Protein AF-A0A024GX32-F1 (afdb_monomer_lite)

Foldseek 3Di:
DVVVVVLVVVLVVCVVVPDDLVVNLVSVLVVLLVVLVVCCVPPVPVVVSVVSVVVSVVVSVVSVVVVVVVVVVVVVVVVD

Radius of gyration: 16.15 Å; chains: 1; bounding box: 36×22×46 Å

Sequence (80 aa):
MYLLFLLFFLFFFFFFMKFELMMLLVSLEVVFMFIVFSVIFSSGMLWLGMVLLCLSACEGVMGVTFLVVLNMCQMGFFQK

Secondary structure (DSSP, 8-state):
-HHHHHHHHHHHHHHHTT--HHHHHHHHHHHHHHHHHHHHHHH--HHHHHHHHHHHHHHHHHHHHHHHHHHHHHHHHTT-

pLDDT: mean 75.67, std 13.57, range [42.06, 93.56]

Structure (mmCIF, N/CA/C/O backbone):
data_AF-A0A024GX32-F1
#
_entry.id   AF-A0A024GX32-F1
#
loop_
_atom_site.group_PDB
_atom_site.id
_atom_site.type_symbol
_atom_site.label_atom_id
_atom_site.label_alt_id
_atom_site.label_comp_id
_atom_site.label_asym_id
_atom_site.label_entity_id
_atom_site.label_seq_id
_atom_site.pdbx_PDB_ins_code
_atom_site.Cartn_x
_atom_site.Cartn_y
_atom_site.Cartn_z
_atom_site.occupancy
_atom_site.B_iso_or_equiv
_atom_site.auth_seq_id
_atom_site.auth_comp_id
_atom_site.auth_asym_id
_atom_site.auth_atom_id
_atom_site.pdbx_PDB_model_num
ATOM 1 N N . MET A 1 1 ? -6.580 10.158 15.789 1.00 58.53 1 MET A N 1
ATOM 2 C CA . MET A 1 1 ? -6.172 11.506 15.332 1.00 58.53 1 MET A CA 1
ATOM 3 C C . MET A 1 1 ? -4.657 11.609 15.180 1.00 58.53 1 MET A C 1
ATOM 5 O O . MET A 1 1 ? -4.205 11.654 14.048 1.00 58.53 1 MET A O 1
ATOM 9 N N . TYR A 1 2 ? -3.864 11.526 16.256 1.00 60.19 2 TYR A N 1
ATOM 10 C CA . TYR A 1 2 ? -2.390 11.599 16.171 1.00 60.19 2 TYR A CA 1
ATOM 11 C C . TYR A 1 2 ? -1.742 10.543 15.258 1.00 60.19 2 TYR A C 1
ATOM 13 O O . TYR A 1 2 ? -0.833 10.857 14.498 1.00 60.19 2 TYR A O 1
ATOM 21 N N . LEU A 1 3 ? -2.247 9.308 15.281 1.00 58.91 3 LEU A N 1
ATOM 22 C CA . LEU A 1 3 ? -1.692 8.201 14.494 1.00 58.91 3 LEU A CA 1
ATOM 23 C C . LEU A 1 3 ? -1.915 8.384 12.980 1.00 58.91 3 LEU A C 1
ATOM 25 O O . LEU A 1 3 ? -1.007 8.157 12.190 1.00 58.91 3 LEU A O 1
ATOM 29 N N . LEU A 1 4 ? -3.088 8.895 12.585 1.00 62.12 4 LEU A N 1
ATOM 30 C CA . LEU A 1 4 ? -3.398 9.244 11.191 1.00 62.12 4 LEU A CA 1
ATOM 31 C C . LEU A 1 4 ? -2.540 10.413 10.688 1.00 62.12 4 LEU A C 1
ATOM 33 O O . LEU A 1 4 ? -2.102 10.402 9.543 1.00 62.12 4 LEU A O 1
ATOM 37 N N . PHE A 1 5 ? -2.264 11.396 11.548 1.00 65.56 5 PHE A N 1
ATOM 38 C CA . PHE A 1 5 ? -1.418 12.538 11.200 1.00 65.56 5 PHE A CA 1
ATOM 39 C C . PHE A 1 5 ? 0.043 12.121 10.967 1.00 65.56 5 PHE A C 1
ATOM 41 O O . PHE A 1 5 ? 0.672 12.561 10.008 1.00 65.56 5 PHE A O 1
ATOM 48 N N . LEU A 1 6 ? 0.563 11.214 11.800 1.00 63.44 6 LEU A N 1
ATOM 49 C CA . LEU A 1 6 ? 1.912 10.658 11.661 1.00 63.44 6 LEU A CA 1
ATOM 50 C C . LEU A 1 6 ? 2.056 9.829 10.372 1.00 63.44 6 LEU A C 1
ATOM 52 O O . LEU A 1 6 ? 3.076 9.909 9.692 1.00 63.44 6 LEU A O 1
ATOM 56 N N . LEU A 1 7 ? 1.003 9.100 9.998 1.00 63.00 7 LEU A N 1
ATOM 57 C CA . LEU A 1 7 ? 0.921 8.346 8.746 1.00 63.00 7 LEU A CA 1
ATOM 58 C C . LEU A 1 7 ? 0.941 9.253 7.509 1.00 63.00 7 LEU A C 1
ATOM 60 O O . LEU A 1 7 ? 1.692 8.998 6.570 1.00 63.00 7 LEU A O 1
ATOM 64 N N . PHE A 1 8 ? 0.170 10.342 7.533 1.00 65.25 8 PHE A N 1
ATOM 65 C CA . PHE A 1 8 ? 0.152 11.322 6.444 1.00 65.25 8 PHE A CA 1
ATOM 66 C C . PHE A 1 8 ? 1.517 12.003 6.277 1.00 65.25 8 PHE A C 1
ATOM 68 O O . PHE A 1 8 ? 1.985 12.209 5.158 1.00 65.25 8 PHE A O 1
ATOM 75 N N . PHE A 1 9 ? 2.188 12.295 7.396 1.00 66.19 9 PHE A N 1
ATOM 76 C CA . PHE A 1 9 ? 3.532 12.864 7.399 1.00 66.19 9 PHE A CA 1
ATOM 77 C C . PHE A 1 9 ? 4.575 11.893 6.824 1.00 66.19 9 PHE A C 1
ATOM 79 O O . PHE A 1 9 ? 5.394 12.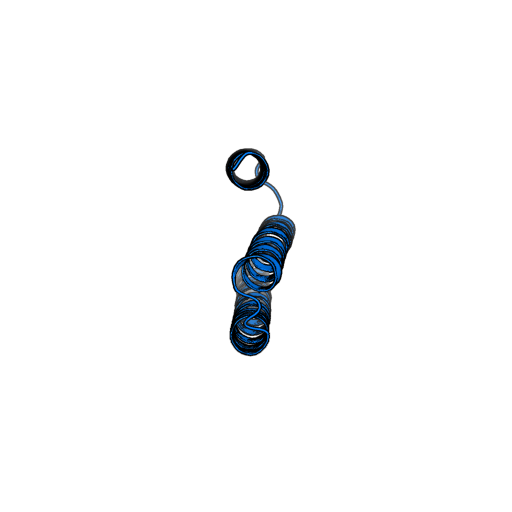298 6.001 1.00 66.19 9 PHE A O 1
ATOM 86 N N . LEU A 1 10 ? 4.514 10.606 7.194 1.00 63.88 10 LEU A N 1
ATOM 87 C CA . LEU A 1 10 ? 5.376 9.566 6.621 1.00 63.88 10 LEU A CA 1
ATOM 88 C C . LEU A 1 10 ? 5.180 9.442 5.109 1.00 63.88 10 LEU A C 1
ATOM 90 O O . LEU A 1 10 ? 6.167 9.400 4.381 1.00 63.88 10 LEU A O 1
ATOM 94 N N . PHE A 1 11 ? 3.935 9.445 4.627 1.00 64.06 11 PHE A N 1
ATOM 95 C CA . PHE A 1 11 ? 3.649 9.340 3.194 1.00 64.06 11 PHE A CA 1
ATOM 96 C C . PHE A 1 11 ? 4.247 10.514 2.403 1.00 64.06 11 PHE A C 1
ATOM 98 O O . PHE A 1 11 ? 4.901 10.320 1.378 1.00 64.06 11 PHE A O 1
ATOM 105 N N . PHE A 1 12 ? 4.099 11.737 2.924 1.00 64.19 12 PHE A N 1
ATOM 106 C CA . PHE A 1 12 ? 4.666 12.940 2.309 1.00 64.19 12 PHE A CA 1
ATOM 107 C C . PHE A 1 12 ? 6.203 12.925 2.307 1.00 64.19 12 PHE A C 1
ATOM 109 O O . PHE A 1 12 ? 6.836 13.334 1.332 1.00 64.19 12 PHE A O 1
ATOM 116 N N . PHE A 1 13 ? 6.809 12.413 3.381 1.00 62.84 13 PHE A N 1
ATOM 117 C CA . PHE A 1 13 ? 8.259 12.280 3.504 1.00 62.84 13 PHE A CA 1
ATOM 118 C C . PHE A 1 13 ? 8.830 11.224 2.544 1.00 62.84 13 PHE A C 1
ATOM 120 O O . PHE A 1 13 ? 9.824 11.479 1.863 1.00 62.84 13 PHE A O 1
ATOM 127 N N . PHE A 1 14 ? 8.174 10.065 2.425 1.00 60.78 14 PHE A N 1
ATOM 128 C CA . PHE A 1 14 ? 8.578 9.001 1.502 1.00 60.78 14 PHE A CA 1
ATOM 129 C C . PHE A 1 14 ? 8.484 9.427 0.032 1.00 60.78 14 PHE A C 1
ATOM 131 O O . PHE A 1 14 ? 9.365 9.078 -0.755 1.00 60.78 14 PHE A O 1
ATOM 138 N N . PHE A 1 15 ? 7.482 10.236 -0.329 1.00 57.16 15 PHE A N 1
ATOM 139 C CA . PHE A 1 15 ? 7.341 10.777 -1.683 1.00 57.16 15 PHE A CA 1
ATOM 140 C C . PHE A 1 15 ? 8.504 11.709 -2.072 1.00 57.16 15 PHE A C 1
ATOM 142 O O . PHE A 1 15 ? 8.995 11.664 -3.199 1.00 57.16 15 PHE A O 1
ATOM 149 N N . PHE A 1 16 ? 8.997 12.523 -1.132 1.00 55.66 16 PHE A N 1
ATOM 150 C CA . PHE A 1 16 ? 10.100 13.459 -1.385 1.00 55.66 16 PHE A CA 1
ATOM 151 C C . PHE A 1 16 ? 11.476 12.782 -1.489 1.00 55.66 16 PHE A C 1
ATOM 153 O O . PHE A 1 16 ? 12.356 13.283 -2.191 1.00 55.66 16 PHE A O 1
ATOM 160 N N . MET A 1 17 ? 11.672 11.638 -0.827 1.00 57.19 17 MET A N 1
ATOM 161 C CA . MET A 1 17 ? 12.978 10.973 -0.710 1.00 57.19 17 MET A CA 1
ATOM 162 C C . MET A 1 17 ? 13.352 10.078 -1.906 1.00 57.19 17 MET A C 1
ATOM 164 O O . MET A 1 17 ? 14.341 9.355 -1.827 1.00 57.19 17 MET A O 1
ATOM 168 N N . LYS A 1 18 ? 12.611 10.141 -3.027 1.00 55.25 18 LYS A N 1
ATOM 169 C CA . LYS A 1 18 ? 12.857 9.331 -4.242 1.00 55.25 18 LYS A CA 1
ATOM 170 C C . LYS A 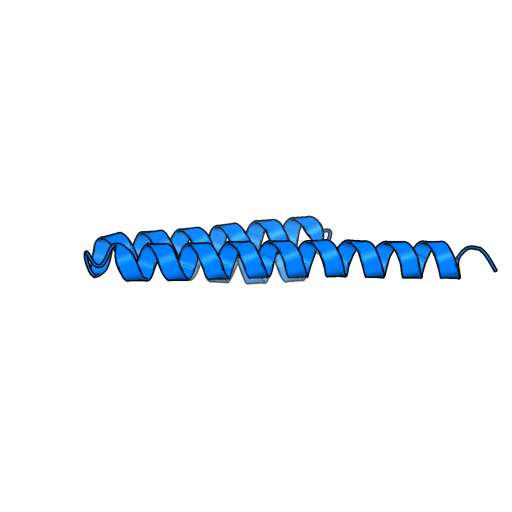1 18 ? 13.041 7.837 -3.931 1.00 55.25 18 LYS A C 1
ATOM 172 O O . LYS A 1 18 ? 13.942 7.191 -4.462 1.00 55.25 18 LYS A O 1
ATOM 177 N N . PHE A 1 19 ? 12.216 7.297 -3.039 1.00 57.62 19 PHE A N 1
ATOM 178 C CA . PHE A 1 19 ? 12.277 5.878 -2.710 1.00 57.62 19 PHE A CA 1
ATOM 179 C C . PHE A 1 19 ? 11.852 5.014 -3.901 1.00 57.62 19 PHE A C 1
ATOM 181 O O . PHE A 1 19 ? 11.005 5.408 -4.705 1.00 57.62 19 PHE A O 1
ATOM 188 N N . GLU A 1 20 ? 12.447 3.825 -4.000 1.00 69.62 20 GLU A N 1
ATOM 189 C CA . GLU A 1 20 ? 12.076 2.808 -4.982 1.00 69.62 20 GLU A CA 1
ATOM 190 C C . GLU A 1 20 ? 10.562 2.557 -4.932 1.00 69.62 20 GLU A C 1
ATOM 192 O O . GLU A 1 20 ? 9.983 2.424 -3.854 1.00 69.62 20 GLU A O 1
ATOM 197 N N . LEU A 1 21 ? 9.914 2.474 -6.098 1.00 71.00 21 LE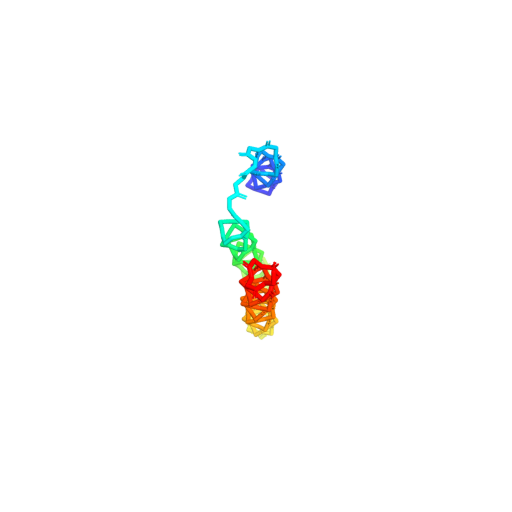U A N 1
ATOM 198 C CA . LEU A 1 21 ? 8.460 2.290 -6.231 1.00 71.00 21 LEU A CA 1
ATOM 199 C C . LEU A 1 21 ? 7.910 1.125 -5.384 1.00 71.00 21 LEU A C 1
ATOM 201 O O . LEU A 1 21 ? 6.778 1.193 -4.910 1.00 71.00 21 LEU A O 1
ATOM 205 N N . MET A 1 22 ? 8.716 0.085 -5.144 1.00 75.25 22 MET A N 1
ATOM 206 C CA . MET A 1 22 ? 8.348 -1.032 -4.271 1.00 75.25 22 MET A CA 1
ATOM 207 C C . MET A 1 22 ? 8.157 -0.598 -2.808 1.00 75.25 22 MET A C 1
ATOM 209 O O . MET A 1 22 ? 7.192 -1.004 -2.168 1.00 75.25 22 MET A O 1
ATOM 213 N N . MET A 1 23 ? 9.019 0.275 -2.285 1.00 72.25 23 MET A N 1
ATOM 214 C CA . MET A 1 23 ? 8.906 0.793 -0.916 1.00 72.25 23 MET A CA 1
ATOM 215 C C . MET A 1 23 ? 7.674 1.686 -0.746 1.00 72.25 23 MET A C 1
ATOM 217 O O . MET A 1 23 ? 7.048 1.680 0.315 1.00 72.25 23 MET A O 1
ATOM 221 N N . LEU A 1 24 ? 7.290 2.414 -1.800 1.00 75.88 24 LEU A N 1
ATOM 222 C CA . LEU A 1 24 ? 6.064 3.209 -1.811 1.00 75.88 24 LEU A CA 1
ATOM 223 C C . LEU A 1 24 ? 4.825 2.308 -1.718 1.00 75.88 24 LEU A C 1
ATOM 225 O O . LEU A 1 24 ? 3.979 2.553 -0.862 1.00 75.88 24 LEU A O 1
ATOM 229 N N . LEU A 1 25 ? 4.762 1.231 -2.505 1.00 82.81 25 LEU A N 1
ATOM 230 C CA . LEU A 1 25 ? 3.696 0.224 -2.409 1.00 82.81 25 LEU A CA 1
ATOM 231 C C . LEU A 1 25 ? 3.609 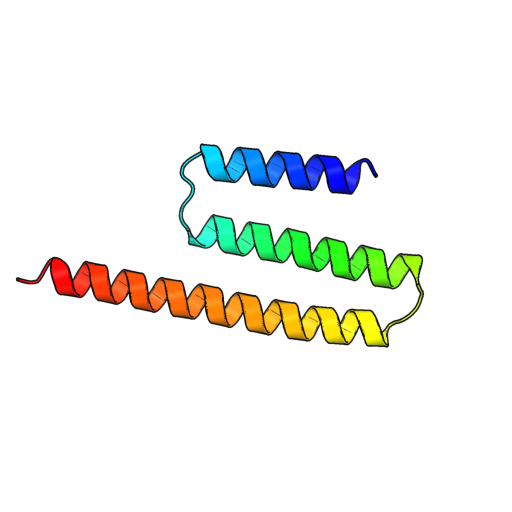-0.398 -1.012 1.00 82.81 25 LEU A C 1
ATOM 233 O O . LEU A 1 25 ? 2.539 -0.418 -0.417 1.00 82.81 25 LEU A O 1
ATOM 237 N N . VAL A 1 26 ? 4.741 -0.807 -0.432 1.00 83.81 26 VAL A N 1
ATOM 238 C CA . VAL A 1 26 ? 4.768 -1.354 0.936 1.00 83.81 26 VAL A CA 1
ATOM 239 C C . VAL A 1 26 ? 4.227 -0.343 1.951 1.00 83.81 26 VAL A C 1
ATOM 241 O O . VAL A 1 26 ? 3.462 -0.708 2.842 1.00 83.81 26 VAL A O 1
ATOM 244 N N . SER A 1 27 ? 4.592 0.937 1.825 1.00 80.06 27 SER A N 1
ATOM 245 C CA . SER A 1 27 ? 4.076 1.979 2.719 1.00 80.06 27 SER A CA 1
ATOM 246 C C . SER A 1 27 ? 2.562 2.176 2.591 1.00 80.06 27 SER A C 1
ATOM 248 O O . SER A 1 27 ? 1.894 2.398 3.602 1.00 80.06 27 SER A O 1
ATOM 250 N N . LEU A 1 28 ? 2.022 2.049 1.377 1.00 81.62 28 LEU A N 1
ATOM 251 C CA . LEU A 1 28 ? 0.595 2.173 1.083 1.00 81.62 28 LEU A CA 1
ATOM 252 C C . LEU A 1 28 ? -0.190 1.025 1.735 1.00 81.62 28 LEU A C 1
ATOM 254 O O . LEU A 1 28 ? -1.185 1.272 2.420 1.00 81.62 28 LEU A O 1
ATOM 258 N N . GLU A 1 29 ? 0.349 -0.192 1.674 1.00 86.75 29 GLU A N 1
ATOM 259 C CA . GLU A 1 29 ? -0.235 -1.367 2.324 1.00 86.75 29 GLU A CA 1
ATOM 260 C C . GLU A 1 29 ? -0.287 -1.222 3.844 1.00 86.75 29 GLU A C 1
ATOM 262 O O . GLU A 1 29 ? -1.289 -1.546 4.487 1.00 86.75 29 GLU A O 1
ATOM 267 N N . VAL A 1 30 ? 0.778 -0.674 4.438 1.00 83.38 30 VAL A N 1
ATOM 268 C CA . VAL A 1 30 ? 0.816 -0.382 5.874 1.00 83.38 30 VAL A CA 1
ATOM 269 C C . VAL A 1 30 ? -0.284 0.618 6.241 1.00 83.38 30 VAL A C 1
ATOM 271 O O . VAL A 1 30 ? -1.001 0.393 7.219 1.00 83.38 30 VAL A O 1
ATOM 274 N N . VAL A 1 31 ? -0.480 1.679 5.447 1.00 84.81 31 VAL A N 1
ATOM 275 C CA . VAL A 1 31 ? -1.568 2.654 5.656 1.00 84.81 31 VAL A CA 1
ATOM 276 C C . VAL A 1 31 ? -2.928 1.955 5.624 1.00 84.81 31 VAL A C 1
ATOM 278 O O . VAL A 1 31 ? -3.746 2.154 6.527 1.00 84.81 31 VAL A O 1
ATOM 281 N N . PHE A 1 32 ? -3.165 1.111 4.620 1.00 86.88 32 PHE A N 1
ATOM 282 C CA . PHE A 1 32 ? -4.427 0.392 4.461 1.00 86.88 32 PHE A CA 1
ATOM 283 C C . PHE A 1 32 ? -4.707 -0.544 5.636 1.00 86.88 32 PHE A C 1
ATOM 285 O O . PHE A 1 32 ? -5.810 -0.534 6.186 1.00 86.88 32 PHE A O 1
ATOM 292 N N . MET A 1 33 ? -3.701 -1.291 6.093 1.00 86.38 33 MET A N 1
ATOM 293 C CA . MET A 1 33 ? -3.830 -2.175 7.254 1.00 86.38 33 MET A CA 1
ATOM 294 C C . MET A 1 33 ? -4.173 -1.399 8.530 1.00 86.38 33 MET A C 1
ATOM 296 O O . MET A 1 33 ? -5.025 -1.838 9.305 1.00 86.38 33 MET A O 1
ATOM 300 N N . PHE A 1 34 ? -3.595 -0.210 8.728 1.00 85.06 34 PHE A N 1
ATOM 301 C CA . PHE A 1 34 ? -3.972 0.663 9.842 1.00 85.06 34 PHE A CA 1
ATOM 302 C C . PHE A 1 34 ? -5.421 1.150 9.748 1.00 85.06 34 PHE A C 1
ATOM 304 O O . PHE A 1 34 ? -6.111 1.201 10.770 1.00 85.06 34 PHE A O 1
ATOM 311 N N . ILE A 1 35 ? -5.906 1.475 8.547 1.00 85.19 35 ILE A N 1
ATOM 312 C CA . ILE A 1 35 ? -7.308 1.859 8.336 1.00 85.19 35 ILE A CA 1
ATOM 313 C C . ILE A 1 35 ? -8.225 0.692 8.701 1.00 85.19 35 ILE A C 1
ATOM 315 O O . ILE A 1 35 ? -9.145 0.882 9.497 1.00 85.19 35 ILE A O 1
ATOM 319 N N . VAL A 1 36 ? -7.945 -0.518 8.209 1.00 87.81 36 VAL A N 1
ATOM 320 C CA . VAL A 1 36 ? -8.732 -1.716 8.542 1.00 87.81 36 VAL A CA 1
ATOM 321 C C . VAL A 1 36 ? -8.770 -1.936 10.051 1.00 87.81 36 VAL A C 1
ATOM 323 O O . VAL A 1 36 ? -9.846 -2.110 10.625 1.00 87.81 36 VAL A O 1
ATOM 326 N N . PHE A 1 37 ? -7.615 -1.860 10.710 1.00 85.50 37 PHE A N 1
ATOM 327 C CA . PHE A 1 37 ? -7.537 -2.016 12.157 1.00 85.50 37 PHE A CA 1
ATOM 328 C C . PHE A 1 37 ? -8.377 -0.951 12.874 1.00 85.50 37 PHE A C 1
ATOM 330 O O . PHE A 1 37 ? -9.167 -1.275 13.757 1.00 85.50 37 PHE A O 1
ATOM 337 N N . SER A 1 38 ? -8.299 0.312 12.445 1.00 83.81 38 SER A N 1
ATOM 338 C CA . SER A 1 38 ? -9.107 1.385 13.031 1.00 83.81 38 SER A CA 1
ATOM 339 C C . SER A 1 38 ? -10.612 1.150 12.859 1.00 83.81 38 SER A C 1
ATOM 341 O O . SER A 1 38 ? -11.365 1.342 13.810 1.00 83.81 38 SER A O 1
ATOM 343 N N . VAL A 1 39 ? -11.048 0.658 11.695 1.00 84.81 39 VAL A N 1
ATOM 344 C CA . VAL A 1 39 ? -12.455 0.360 11.391 1.00 84.81 39 VAL A CA 1
ATOM 345 C C . VAL A 1 39 ? -12.976 -0.788 12.248 1.00 84.81 39 VAL A C 1
ATOM 347 O O . VAL A 1 39 ? -14.067 -0.677 12.811 1.00 84.81 39 VAL A O 1
ATOM 350 N N . ILE A 1 40 ? -12.203 -1.868 12.389 1.00 86.12 40 ILE A N 1
ATOM 351 C CA . ILE A 1 40 ? -12.585 -3.025 13.210 1.00 86.12 40 ILE A CA 1
ATOM 352 C C . ILE A 1 40 ? -12.752 -2.602 14.674 1.00 86.12 40 ILE A C 1
ATOM 354 O O . ILE A 1 40 ? -13.763 -2.934 15.291 1.00 86.12 40 ILE A O 1
ATOM 358 N N . PHE A 1 41 ? -11.809 -1.820 15.209 1.00 83.56 41 PHE A N 1
ATOM 359 C CA . PHE A 1 41 ? -11.859 -1.357 16.598 1.00 83.56 41 PHE A CA 1
ATOM 360 C C . PHE A 1 41 ? -12.966 -0.331 16.862 1.00 83.56 41 PHE A C 1
ATOM 362 O O . PHE A 1 41 ? -13.557 -0.350 17.938 1.00 83.56 41 PHE A O 1
ATOM 369 N N . SER A 1 42 ? -13.254 0.569 15.915 1.00 82.88 42 SER A N 1
ATOM 370 C CA . SER A 1 42 ? -14.262 1.620 16.119 1.00 82.88 42 SER A CA 1
ATOM 371 C C . SER A 1 42 ? -15.691 1.128 15.915 1.00 82.88 42 SER A C 1
ATOM 373 O O . SER A 1 42 ? -16.586 1.571 16.630 1.00 82.88 42 SER A O 1
ATOM 375 N N . SER A 1 43 ? -15.928 0.290 14.907 1.00 79.50 43 SER A N 1
ATOM 376 C CA . SER A 1 43 ? -17.288 -0.065 14.487 1.00 79.50 43 SER A CA 1
ATOM 377 C C . SER A 1 43 ? -17.739 -1.431 14.996 1.00 79.50 43 SER A C 1
ATOM 379 O O . SER A 1 43 ? -18.932 -1.720 14.974 1.00 79.50 43 SER A O 1
ATOM 381 N N . GLY A 1 44 ? -16.802 -2.297 15.402 1.00 79.44 44 GLY A N 1
ATOM 382 C CA . GLY A 1 44 ? -17.078 -3.700 15.725 1.00 79.44 44 GLY A CA 1
ATOM 383 C C . GLY A 1 44 ? -17.566 -4.532 14.529 1.00 79.44 44 GLY A C 1
ATOM 384 O O . GLY A 1 44 ? -17.839 -5.722 14.674 1.00 79.44 44 GLY A O 1
ATOM 385 N N . MET A 1 45 ? -17.671 -3.940 13.333 1.00 83.25 45 MET A N 1
ATOM 386 C CA . MET A 1 45 ? -18.171 -4.601 12.131 1.00 83.25 45 MET A CA 1
ATOM 387 C C . MET A 1 45 ? -17.045 -5.363 11.431 1.00 83.25 45 MET A C 1
ATOM 389 O O . MET A 1 45 ? -16.429 -4.881 10.479 1.00 83.25 45 MET A O 1
ATOM 393 N N . LEU A 1 46 ? -16.812 -6.596 11.883 1.00 84.75 46 LEU A N 1
ATOM 394 C CA . LEU A 1 46 ? -15.804 -7.500 11.316 1.00 84.75 46 LEU A CA 1
ATOM 395 C C . LEU A 1 46 ? -15.967 -7.701 9.802 1.00 84.75 46 LEU A C 1
ATOM 397 O O . LEU A 1 46 ? -14.978 -7.772 9.077 1.00 84.75 46 LEU A O 1
ATOM 401 N N . TRP A 1 47 ? -17.209 -7.745 9.312 1.00 88.31 47 TRP A N 1
ATOM 402 C CA . TRP A 1 47 ? -17.491 -7.972 7.894 1.00 88.31 47 TRP A CA 1
ATOM 403 C C . TRP A 1 47 ? -16.942 -6.853 6.998 1.00 88.31 47 TRP A C 1
ATOM 405 O O . TRP A 1 47 ? -16.346 -7.127 5.960 1.00 88.31 47 TRP A O 1
ATOM 415 N N . LEU A 1 48 ? -17.054 -5.596 7.440 1.00 86.38 48 LEU A N 1
ATOM 416 C CA . LEU A 1 48 ? -16.533 -4.445 6.701 1.00 86.38 48 LEU A CA 1
ATOM 417 C C . LEU A 1 48 ? -14.995 -4.447 6.691 1.00 86.38 48 LEU A C 1
ATOM 419 O O . LEU A 1 48 ? -14.389 -4.183 5.656 1.00 86.38 48 LEU A O 1
ATOM 423 N N . GLY A 1 49 ? -14.364 -4.845 7.802 1.00 87.44 49 GLY A N 1
ATOM 424 C CA . GLY A 1 49 ? -12.915 -5.067 7.864 1.00 87.44 49 GLY A CA 1
ATOM 425 C C . GLY A 1 49 ? -12.429 -6.126 6.867 1.00 87.44 49 GLY A C 1
ATOM 426 O O . GLY A 1 49 ? -11.447 -5.900 6.165 1.00 87.44 49 GLY A O 1
ATOM 427 N N . MET A 1 50 ? -13.147 -7.247 6.735 1.00 87.50 50 MET A N 1
ATOM 428 C CA . MET A 1 50 ? -12.809 -8.311 5.776 1.00 87.50 50 MET A CA 1
ATOM 429 C C . MET A 1 50 ? -12.921 -7.855 4.315 1.00 87.50 50 MET A C 1
ATOM 431 O O . MET A 1 50 ? -12.066 -8.197 3.497 1.00 87.50 50 MET A O 1
ATOM 435 N N . VAL A 1 51 ? -13.942 -7.057 3.984 1.00 91.81 51 VAL A N 1
ATOM 436 C CA . VAL A 1 51 ? -14.092 -6.477 2.638 1.00 91.81 51 VAL A CA 1
ATOM 437 C C . VAL A 1 51 ? -12.933 -5.531 2.325 1.00 91.81 51 VAL A C 1
ATOM 439 O O . VAL A 1 51 ? -12.346 -5.616 1.248 1.00 91.81 51 VAL A O 1
ATOM 442 N N . LEU A 1 52 ? -12.555 -4.672 3.275 1.00 90.56 52 LEU A N 1
ATOM 443 C CA . LEU A 1 52 ? -11.426 -3.757 3.103 1.00 90.56 52 LEU A CA 1
ATOM 444 C C . LEU A 1 52 ? -10.088 -4.498 2.946 1.00 90.56 52 LEU A C 1
ATOM 446 O O . LEU A 1 52 ? -9.261 -4.073 2.144 1.00 90.56 52 LEU A O 1
ATOM 450 N N . LEU A 1 53 ? -9.885 -5.621 3.645 1.00 90.25 53 LEU A N 1
ATOM 451 C CA . LEU A 1 53 ? -8.704 -6.473 3.444 1.00 90.25 53 LEU A CA 1
ATOM 452 C C . LEU A 1 53 ? -8.656 -7.075 2.038 1.00 90.25 53 LEU A C 1
ATOM 454 O O . LEU A 1 53 ? -7.591 -7.100 1.429 1.00 90.25 53 L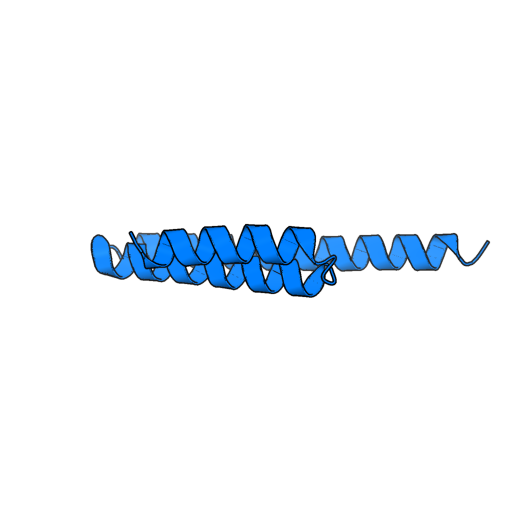EU A O 1
ATOM 458 N N . CYS A 1 54 ? -9.794 -7.535 1.508 1.00 92.62 54 CYS A N 1
ATOM 459 C CA . CYS A 1 54 ? -9.847 -8.058 0.141 1.00 92.62 54 CYS A CA 1
ATOM 460 C C . CYS A 1 54 ? -9.508 -6.972 -0.886 1.00 92.62 54 CYS A C 1
ATOM 462 O O . CYS A 1 54 ? -8.738 -7.225 -1.807 1.00 92.62 54 CYS A O 1
ATOM 464 N N . LEU A 1 55 ? -10.043 -5.760 -0.707 1.00 92.94 55 LEU A N 1
ATOM 465 C CA . LEU A 1 55 ? -9.734 -4.627 -1.582 1.00 92.94 55 LEU A CA 1
ATOM 466 C C . LEU A 1 55 ? -8.251 -4.244 -1.522 1.00 92.94 55 LEU A C 1
ATOM 468 O O . LEU A 1 55 ? -7.656 -4.018 -2.571 1.00 92.94 55 LEU A O 1
ATOM 472 N N . SER A 1 56 ? -7.663 -4.234 -0.323 1.00 92.00 56 SER A N 1
ATOM 473 C CA . SER A 1 56 ? -6.229 -3.997 -0.118 1.00 92.00 56 SER A CA 1
ATOM 474 C C . SER A 1 56 ? -5.385 -5.021 -0.886 1.00 92.00 56 SER A C 1
ATOM 476 O O . SER A 1 56 ? -4.586 -4.654 -1.738 1.00 92.00 56 SER A O 1
ATOM 478 N N . ALA A 1 57 ? -5.666 -6.319 -0.720 1.00 91.06 57 ALA A N 1
ATOM 479 C CA . ALA A 1 57 ? -4.939 -7.367 -1.437 1.00 91.06 57 ALA A CA 1
ATOM 480 C C . ALA A 1 57 ? -5.048 -7.242 -2.971 1.00 91.06 57 ALA A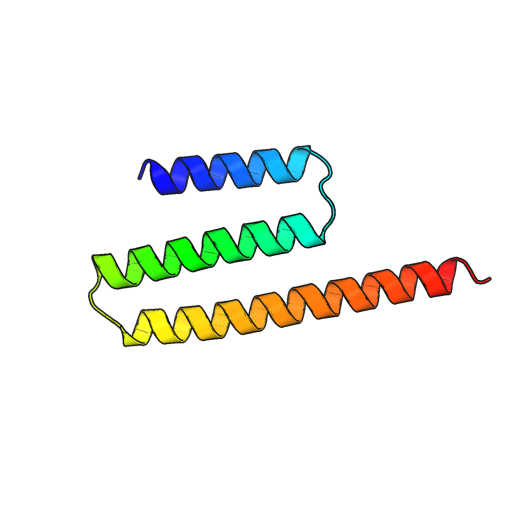 C 1
ATOM 482 O O . ALA A 1 57 ? -4.084 -7.517 -3.688 1.00 91.06 57 ALA A O 1
ATOM 483 N N . CYS A 1 58 ? -6.207 -6.826 -3.495 1.00 93.56 58 CYS A N 1
ATOM 484 C CA . CYS A 1 58 ? -6.368 -6.566 -4.926 1.00 93.56 58 CYS A CA 1
ATOM 485 C C . CYS A 1 58 ? -5.522 -5.377 -5.403 1.00 93.56 58 CYS A C 1
ATOM 487 O O . CYS A 1 58 ? -4.950 -5.443 -6.492 1.00 93.56 58 CYS A O 1
ATOM 489 N N . GLU A 1 59 ? -5.436 -4.307 -4.612 1.00 88.88 59 GLU A N 1
ATOM 490 C CA . GLU A 1 59 ? -4.617 -3.133 -4.920 1.00 88.88 59 GLU A CA 1
ATOM 491 C C . GLU A 1 59 ? -3.127 -3.486 -4.937 1.00 88.88 59 GLU A C 1
ATOM 493 O O . GLU A 1 59 ? -2.471 -3.234 -5.949 1.00 88.88 59 GLU A O 1
ATOM 498 N N . GLY A 1 60 ? -2.633 -4.214 -3.931 1.00 89.38 60 GLY A N 1
ATOM 499 C CA . GLY A 1 60 ? -1.253 -4.695 -3.897 1.00 89.38 60 GLY A CA 1
ATOM 500 C C . GLY A 1 60 ? -0.875 -5.549 -5.114 1.00 89.38 60 GLY A C 1
ATOM 501 O O . GLY A 1 60 ? 0.180 -5.347 -5.722 1.00 89.38 60 GLY A O 1
ATOM 502 N N . VAL A 1 61 ? -1.748 -6.465 -5.556 1.00 91.31 61 VAL A N 1
ATOM 503 C CA . VAL A 1 61 ? -1.508 -7.262 -6.778 1.00 91.31 61 VAL A CA 1
ATOM 504 C C . VAL A 1 61 ? -1.472 -6.376 -8.030 1.00 91.31 61 VAL A C 1
ATOM 506 O O . VAL A 1 61 ? -0.605 -6.559 -8.891 1.00 91.31 61 VAL A O 1
ATOM 509 N N . MET A 1 62 ? -2.369 -5.392 -8.147 1.00 89.06 62 MET A N 1
ATOM 510 C CA . MET A 1 62 ? -2.346 -4.435 -9.261 1.00 89.06 62 MET A CA 1
ATOM 511 C C . MET A 1 62 ? -1.075 -3.573 -9.254 1.00 89.06 62 MET A C 1
ATOM 513 O O . MET A 1 62 ? -0.457 -3.381 -10.300 1.00 89.06 62 MET A O 1
ATOM 517 N N . GLY A 1 63 ? -0.627 -3.118 -8.086 1.00 87.81 63 GLY A N 1
ATOM 518 C CA . GLY A 1 63 ? 0.603 -2.346 -7.937 1.00 87.81 63 GLY A CA 1
ATOM 519 C C . GLY A 1 63 ? 1.859 -3.133 -8.319 1.00 87.81 63 GLY A C 1
ATOM 520 O O . GLY A 1 63 ? 2.709 -2.639 -9.063 1.00 87.81 63 GLY A O 1
ATOM 521 N N . VAL A 1 64 ? 1.956 -4.394 -7.884 1.00 86.06 64 VAL A N 1
ATOM 522 C CA . VAL A 1 64 ? 3.080 -5.278 -8.237 1.00 86.06 64 VAL A CA 1
ATOM 523 C C . VAL A 1 64 ? 3.064 -5.633 -9.725 1.00 86.06 64 VAL A C 1
ATOM 525 O O . VAL A 1 64 ? 4.108 -5.593 -10.375 1.00 86.06 64 VAL A O 1
ATOM 528 N N . THR A 1 65 ? 1.901 -5.943 -10.302 1.00 85.69 65 THR A N 1
ATOM 529 C CA . THR A 1 65 ? 1.805 -6.228 -11.746 1.00 85.69 65 THR A CA 1
ATOM 530 C C . THR A 1 65 ? 2.169 -5.007 -12.589 1.00 85.69 65 THR A C 1
ATOM 532 O O . THR A 1 65 ? 2.907 -5.145 -13.565 1.00 85.69 65 THR A O 1
ATOM 535 N N . PHE A 1 66 ? 1.759 -3.805 -12.178 1.00 84.38 66 PHE A N 1
ATOM 536 C CA . PHE A 1 66 ? 2.174 -2.555 -12.815 1.00 84.38 66 PHE A CA 1
ATOM 537 C C . PHE A 1 66 ? 3.695 -2.346 -12.754 1.00 84.38 66 PHE A C 1
ATOM 539 O O . PHE A 1 66 ? 4.314 -2.014 -13.767 1.00 84.38 66 PHE A O 1
ATOM 546 N N . LEU A 1 67 ? 4.320 -2.614 -11.602 1.00 82.00 67 LEU A N 1
ATOM 547 C CA . LEU A 1 67 ? 5.777 -2.568 -11.452 1.00 82.00 67 LEU A CA 1
ATOM 548 C C . LEU A 1 67 ? 6.500 -3.529 -12.401 1.00 82.00 67 LEU A C 1
ATOM 550 O O . LEU A 1 67 ? 7.489 -3.150 -13.029 1.00 82.00 67 LEU A O 1
ATOM 554 N N . VAL A 1 68 ? 6.008 -4.764 -12.523 1.00 80.12 68 VAL A N 1
ATOM 555 C CA . VAL A 1 68 ? 6.581 -5.765 -13.435 1.00 80.12 68 VAL A CA 1
ATOM 556 C C . VAL A 1 68 ? 6.485 -5.290 -14.885 1.00 80.12 68 VAL A C 1
ATOM 558 O O . VAL A 1 68 ? 7.464 -5.396 -15.623 1.00 80.12 68 VAL A O 1
ATOM 561 N N . VAL A 1 69 ? 5.350 -4.712 -15.290 1.00 82.19 69 VAL A N 1
ATOM 562 C CA . VAL A 1 69 ? 5.171 -4.159 -16.643 1.00 82.19 69 VAL A CA 1
ATOM 563 C C . VAL A 1 69 ? 6.141 -3.005 -16.905 1.00 82.19 69 VAL A C 1
ATOM 565 O O . VAL A 1 69 ? 6.797 -2.997 -17.944 1.00 82.19 69 VAL A O 1
ATOM 568 N N . LEU A 1 70 ? 6.299 -2.070 -15.962 1.00 78.25 70 LEU A N 1
ATOM 569 C CA . LEU A 1 70 ? 7.268 -0.976 -16.094 1.00 78.25 70 LEU A CA 1
ATOM 570 C C . LEU A 1 70 ? 8.707 -1.485 -16.233 1.00 78.25 70 LEU A C 1
ATOM 572 O O . LEU A 1 70 ? 9.463 -0.970 -17.058 1.00 78.25 70 LEU A O 1
ATOM 576 N N . ASN A 1 71 ? 9.074 -2.512 -15.466 1.00 73.88 71 ASN A N 1
ATOM 577 C CA . ASN A 1 71 ? 10.406 -3.104 -15.526 1.00 73.88 71 ASN A CA 1
ATOM 578 C C . ASN A 1 71 ? 10.659 -3.798 -16.879 1.00 73.88 71 ASN A C 1
ATOM 580 O O . ASN A 1 71 ? 11.703 -3.602 -17.500 1.00 73.88 71 ASN A O 1
ATOM 584 N N . MET A 1 72 ? 9.666 -4.526 -17.403 1.00 73.44 72 MET A N 1
ATOM 585 C CA . MET A 1 72 ? 9.729 -5.121 -18.745 1.00 73.44 72 MET A CA 1
ATOM 586 C C . MET A 1 72 ? 9.821 -4.052 -19.844 1.00 73.44 72 MET A C 1
ATOM 588 O O . MET A 1 72 ? 10.583 -4.215 -20.797 1.00 73.44 72 MET A O 1
ATOM 592 N N . CYS A 1 73 ? 9.105 -2.930 -19.704 1.00 69.25 73 CYS A N 1
ATOM 593 C CA . CYS A 1 73 ? 9.225 -1.792 -20.615 1.00 69.25 73 CYS A CA 1
ATOM 594 C C . CYS A 1 73 ? 10.627 -1.168 -20.580 1.00 69.25 73 CYS A C 1
ATOM 596 O O . CYS A 1 73 ? 11.160 -0.853 -21.641 1.00 69.25 73 CYS A O 1
ATOM 598 N N . GLN A 1 74 ? 11.245 -1.016 -19.404 1.00 61.94 74 GLN A N 1
ATOM 599 C CA . GLN A 1 74 ? 12.615 -0.504 -19.294 1.00 61.94 74 GLN A CA 1
ATOM 600 C C . GLN A 1 74 ? 13.649 -1.460 -19.902 1.00 61.94 74 GLN A C 1
ATOM 602 O O . GLN A 1 74 ? 14.505 -1.013 -20.665 1.00 61.94 74 GLN A O 1
ATOM 607 N N . MET A 1 75 ? 13.552 -2.767 -19.632 1.00 58.72 75 MET A N 1
ATOM 608 C CA . MET A 1 75 ? 14.456 -3.756 -20.232 1.00 58.72 75 MET A CA 1
ATOM 609 C C . MET A 1 75 ? 14.286 -3.846 -21.755 1.00 58.72 75 MET A C 1
ATOM 611 O O . MET A 1 75 ? 15.278 -3.919 -22.476 1.00 58.72 75 MET A O 1
ATOM 615 N N . GLY A 1 76 ? 13.050 -3.765 -22.260 1.00 53.25 76 GLY A N 1
ATOM 616 C CA . GLY A 1 76 ? 12.761 -3.767 -23.697 1.00 53.25 76 GLY A CA 1
ATOM 617 C C . GLY A 1 76 ? 13.224 -2.506 -24.438 1.00 53.25 76 GLY A C 1
ATOM 618 O O . GLY A 1 76 ? 13.489 -2.572 -25.637 1.00 53.25 76 GLY A O 1
ATOM 619 N N . PHE A 1 77 ? 13.359 -1.368 -23.746 1.00 46.94 77 PHE A N 1
ATOM 620 C CA . PHE A 1 77 ? 13.870 -0.120 -24.332 1.00 46.94 77 PHE A CA 1
ATOM 621 C C . PHE A 1 77 ? 15.403 -0.046 -24.361 1.00 46.94 77 PHE A C 1
ATOM 623 O O . PHE A 1 77 ? 15.954 0.639 -25.214 1.00 46.94 77 PHE A O 1
ATOM 630 N N . PHE A 1 78 ? 16.094 -0.758 -23.466 1.00 45.81 78 PHE A N 1
ATOM 631 C CA . PHE A 1 78 ? 17.563 -0.818 -23.432 1.00 45.81 78 PHE A CA 1
ATOM 632 C C . PHE A 1 78 ? 18.172 -1.842 -24.404 1.00 45.81 78 PHE A C 1
ATOM 634 O O . PHE A 1 78 ? 19.391 -1.896 -24.546 1.00 45.81 78 PHE A O 1
ATOM 641 N N . GLN A 1 79 ? 17.343 -2.662 -25.057 1.00 44.97 79 GLN A N 1
ATOM 642 C CA . GLN A 1 79 ? 17.782 -3.719 -25.975 1.00 44.97 79 GLN A CA 1
ATOM 643 C C . GLN A 1 79 ? 17.626 -3.360 -27.468 1.00 44.97 79 GLN A C 1
ATOM 645 O O . GLN A 1 79 ? 17.691 -4.249 -28.318 1.00 44.97 79 GLN A O 1
ATOM 650 N N . LYS A 1 80 ? 17.425 -2.075 -27.791 1.00 42.06 80 LYS A N 1
ATOM 651 C CA . LYS A 1 80 ? 17.541 -1.519 -29.148 1.00 42.06 80 LYS A CA 1
ATOM 652 C C . LYS A 1 80 ? 18.684 -0.521 -29.226 1.00 42.06 80 LYS A C 1
ATOM 654 O O . LYS A 1 80 ? 18.749 0.347 -28.331 1.00 42.06 80 LYS A O 1
#

Organism: Botrylloides violaceus (NCBI:txid581057)